Protein AF-A0A8S3J2Q5-F1 (afdb_monomer_lite)

InterPro domains:
  IPR048664 SWI/SNF Subunit INI1, DNA binding domain [PF21459] (1-61)
  IPR048664 SWI/SNF Subunit INI1, DNA binding domain [cd21086] (1-65)

Sequence (157 aa):
VGNYLRLFRGTLYKRYPSLWRRVITSEERKWLIERGCSESSLPTNLTLLRANEVDEILLGNEEKYRALTMNADPPTTRSDKTKRSTLLTTFSTDSHHLETVPAATPVNRNRPSMKRKTFPLCFDYTDTSAAIENAEQVEELVPIRLDMEVDGQKLRD

Foldseek 3Di:
DCVVVVNPDCNVCLQFVVFDKDWDDPVVLVVVVVVPDDPVPDDPTDMDGDPVQVVCVVVVVNVVRGPPPPDDDDDPPPDDDDDDDDDDDDDDDDDPPDDPDPDPDPDDPPDDPDDDPDDDPPPPVDDVVVVVVVVPDDDDDDDDWDFDADPNDTDTD

Radius of gyration: 31.57 Å; chains: 1; bounding box: 52×44×88 Å

pLDDT: mean 76.45, std 20.84, range [34.12, 97.06]

Structure (mmCIF, N/CA/C/O backbone):
data_AF-A0A8S3J2Q5-F1
#
_entry.id   AF-A0A8S3J2Q5-F1
#
loop_
_atom_site.group_PDB
_atom_site.id
_atom_site.type_symbol
_atom_site.label_atom_id
_atom_site.label_alt_id
_atom_site.label_comp_id
_atom_site.label_asym_id
_atom_site.label_entity_id
_atom_site.label_seq_id
_atom_site.pdbx_PDB_ins_code
_atom_site.Cartn_x
_atom_site.Cartn_y
_atom_site.Cartn_z
_atom_site.occupancy
_atom_site.B_iso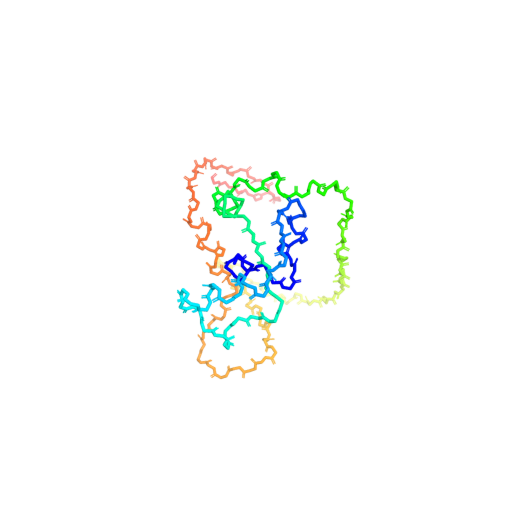_or_equiv
_atom_site.auth_seq_id
_atom_site.auth_comp_id
_atom_site.auth_asym_id
_atom_site.auth_atom_id
_atom_site.pdbx_PDB_model_num
ATOM 1 N N . VAL A 1 1 ? 9.078 0.139 -11.337 1.00 91.19 1 VAL A N 1
ATOM 2 C CA . VAL A 1 1 ? 7.677 0.162 -10.842 1.00 91.19 1 VAL A CA 1
ATOM 3 C C . VAL A 1 1 ? 7.317 -1.073 -10.022 1.00 91.19 1 VAL A C 1
ATOM 5 O O . VAL A 1 1 ? 7.122 -0.924 -8.829 1.00 91.19 1 VAL A O 1
ATOM 8 N N . GLY A 1 2 ? 7.298 -2.291 -10.585 1.00 92.81 2 GLY A N 1
ATOM 9 C CA . GLY A 1 2 ? 6.905 -3.495 -9.822 1.00 92.81 2 GLY A CA 1
ATOM 10 C C . GLY A 1 2 ? 7.702 -3.713 -8.527 1.00 92.81 2 GLY A C 1
ATOM 11 O O . GLY A 1 2 ? 7.109 -3.880 -7.470 1.00 92.81 2 GLY A O 1
ATOM 12 N N . ASN A 1 3 ? 9.036 -3.605 -8.591 1.00 91.62 3 ASN A N 1
ATOM 13 C CA . ASN A 1 3 ? 9.901 -3.682 -7.404 1.00 91.62 3 ASN A CA 1
ATOM 14 C C . ASN A 1 3 ? 9.588 -2.583 -6.368 1.00 91.62 3 ASN A C 1
ATOM 16 O O . ASN A 1 3 ? 9.479 -2.866 -5.183 1.00 91.62 3 ASN A O 1
ATOM 20 N N . TYR A 1 4 ? 9.385 -1.345 -6.831 1.00 94.25 4 TYR A N 1
ATOM 21 C CA . TYR A 1 4 ? 9.073 -0.193 -5.977 1.00 94.25 4 TYR A CA 1
ATOM 22 C C . TYR A 1 4 ? 7.771 -0.403 -5.189 1.00 94.25 4 TYR A C 1
ATOM 24 O O . TYR A 1 4 ? 7.739 -0.211 -3.981 1.00 94.25 4 TYR A O 1
ATOM 32 N N . LEU A 1 5 ? 6.729 -0.912 -5.853 1.00 93.31 5 LEU A N 1
ATOM 33 C CA . LEU A 1 5 ? 5.436 -1.229 -5.237 1.00 93.31 5 LEU A CA 1
ATOM 34 C C . LEU A 1 5 ? 5.414 -2.571 -4.484 1.00 93.31 5 LEU A C 1
ATOM 36 O O . LEU A 1 5 ? 4.360 -2.992 -4.016 1.00 93.31 5 LEU A O 1
ATOM 40 N N . ARG A 1 6 ? 6.547 -3.284 -4.401 1.00 94.81 6 ARG A N 1
ATOM 41 C CA . ARG A 1 6 ? 6.642 -4.655 -3.860 1.00 94.81 6 ARG A CA 1
ATOM 42 C C . ARG A 1 6 ? 5.700 -5.661 -4.550 1.00 94.81 6 ARG A C 1
ATOM 44 O O . ARG A 1 6 ? 5.295 -6.663 -3.965 1.00 94.81 6 ARG A O 1
ATOM 51 N N . LEU A 1 7 ? 5.378 -5.423 -5.823 1.00 92.69 7 LEU A N 1
ATOM 52 C CA . LEU A 1 7 ? 4.552 -6.288 -6.668 1.00 92.69 7 LEU A CA 1
ATOM 53 C C . LEU A 1 7 ? 5.449 -7.117 -7.592 1.00 92.69 7 LEU A C 1
ATOM 55 O O . LEU A 1 7 ? 5.783 -6.725 -8.714 1.00 92.69 7 LEU A O 1
ATOM 59 N N . PHE A 1 8 ? 5.848 -8.287 -7.103 1.00 92.69 8 PHE A N 1
ATOM 60 C CA . PHE A 1 8 ? 6.809 -9.166 -7.772 1.00 92.69 8 PHE A CA 1
ATOM 61 C C . PHE A 1 8 ? 6.156 -10.153 -8.739 1.00 92.69 8 PHE A C 1
ATOM 63 O O . PHE A 1 8 ? 4.956 -10.410 -8.671 1.00 92.69 8 PHE A O 1
ATOM 70 N N . ARG A 1 9 ? 6.970 -10.752 -9.620 1.00 90.50 9 ARG A N 1
ATOM 71 C CA . ARG A 1 9 ? 6.589 -11.908 -10.459 1.00 90.50 9 ARG A CA 1
ATOM 72 C C . ARG A 1 9 ? 5.299 -11.701 -11.270 1.00 90.50 9 ARG A C 1
ATOM 74 O O . ARG A 1 9 ? 4.453 -12.580 -11.342 1.00 90.50 9 ARG A O 1
ATOM 81 N N . GLY A 1 10 ? 5.126 -10.513 -11.848 1.00 88.81 10 GLY A N 1
ATOM 82 C CA . GLY A 1 10 ? 3.946 -10.191 -12.660 1.00 88.81 10 GLY A CA 1
ATOM 83 C C . GLY A 1 10 ? 2.688 -9.828 -11.864 1.00 88.81 10 GLY A C 1
ATOM 84 O O . GLY A 1 10 ? 1.674 -9.500 -12.476 1.00 88.81 10 GLY A O 1
ATOM 85 N N . THR A 1 11 ? 2.747 -9.787 -10.525 1.00 93.81 11 THR A N 1
ATOM 86 C CA . THR A 1 11 ? 1.611 -9.364 -9.679 1.00 93.81 11 THR A CA 1
ATOM 87 C C . THR A 1 11 ? 1.138 -7.952 -10.028 1.00 93.81 11 THR A C 1
ATOM 89 O O . THR A 1 11 ? -0.057 -7.686 -9.975 1.00 93.81 11 THR A O 1
ATOM 92 N N . LEU A 1 12 ? 2.048 -7.073 -10.469 1.00 94.00 12 LEU A N 1
ATOM 93 C CA . LEU A 1 12 ? 1.709 -5.738 -10.974 1.00 94.00 12 LEU A CA 1
ATOM 94 C C . LEU A 1 12 ? 0.666 -5.809 -12.098 1.00 94.00 12 LEU A C 1
ATOM 96 O O . LEU A 1 12 ? -0.349 -5.129 -12.051 1.00 94.00 12 LEU A O 1
ATOM 100 N N . TYR A 1 13 ? 0.888 -6.680 -13.077 1.00 93.12 13 TYR A N 1
ATOM 101 C CA . TYR A 1 13 ? 0.026 -6.816 -14.248 1.00 93.12 13 TYR A CA 1
ATOM 102 C C . TYR A 1 13 ? -1.259 -7.596 -13.963 1.00 93.12 13 TYR A C 1
ATOM 104 O O . TYR A 1 13 ? -2.251 -7.404 -14.658 1.00 93.12 13 TYR A O 1
ATOM 112 N N . LYS A 1 14 ? -1.252 -8.466 -12.944 1.00 92.75 14 LYS A N 1
ATOM 113 C CA . LYS A 1 14 ? -2.459 -9.149 -12.460 1.00 92.75 14 LYS A CA 1
ATOM 114 C C . LYS A 1 14 ? -3.365 -8.195 -11.679 1.00 92.75 14 LYS A C 1
ATOM 116 O O . LYS A 1 14 ? -4.578 -8.245 -11.837 1.00 92.75 14 LYS A O 1
ATOM 121 N N . ARG A 1 15 ? -2.775 -7.341 -10.837 1.00 92.62 15 ARG A N 1
ATOM 122 C CA . ARG A 1 15 ? -3.498 -6.340 -10.040 1.00 92.62 15 ARG A CA 1
ATOM 123 C C . ARG A 1 15 ? -4.034 -5.207 -10.914 1.00 92.62 15 ARG A C 1
ATOM 125 O O . ARG A 1 15 ? -5.140 -4.745 -10.661 1.00 92.62 15 ARG A O 1
ATOM 132 N N . TYR A 1 16 ? -3.281 -4.806 -11.939 1.00 94.62 16 TYR A N 1
ATOM 133 C CA . TYR A 1 16 ? -3.667 -3.744 -12.867 1.00 94.62 16 TYR A CA 1
ATOM 134 C C . TYR A 1 16 ? -3.688 -4.254 -14.319 1.00 94.62 16 TYR A C 1
ATOM 136 O O . TYR A 1 16 ? -2.746 -4.008 -15.080 1.00 94.62 16 TYR A O 1
ATOM 144 N N . PRO A 1 17 ? -4.724 -5.013 -14.722 1.00 92.88 17 PRO A N 1
ATOM 145 C CA . PRO A 1 17 ? -4.804 -5.572 -16.070 1.00 92.88 17 PRO A CA 1
ATOM 146 C C . PRO A 1 17 ? -5.014 -4.503 -17.145 1.00 92.88 17 PRO A C 1
ATOM 148 O O . PRO A 1 17 ? -4.525 -4.679 -18.259 1.00 92.88 17 PRO A O 1
ATOM 151 N N . SER A 1 18 ? -5.672 -3.390 -16.806 1.00 93.38 18 SER A N 1
ATOM 152 C CA . SER A 1 18 ? -5.925 -2.267 -17.721 1.00 93.38 18 SER A CA 1
ATOM 153 C C . SER A 1 18 ? -4.724 -1.326 -17.876 1.00 93.38 18 SER A C 1
ATOM 155 O O . SER A 1 18 ? -4.810 -0.337 -18.599 1.00 93.38 18 SER A O 1
ATOM 157 N N . LEU A 1 19 ? -3.609 -1.605 -17.193 1.00 94.62 19 LEU A N 1
ATOM 158 C CA . LEU A 1 19 ? -2.403 -0.786 -17.250 1.00 94.62 19 LEU A CA 1
ATOM 159 C C . LEU A 1 19 ? -1.707 -0.946 -18.602 1.00 94.62 19 LEU A C 1
ATOM 161 O O . LEU A 1 19 ? -1.408 -2.071 -19.028 1.00 94.62 19 LEU A O 1
ATOM 165 N N . TRP A 1 20 ? -1.399 0.169 -19.264 1.00 95.06 20 TRP A N 1
ATOM 166 C CA . TRP A 1 20 ? -0.710 0.110 -20.540 1.00 95.06 20 TRP A CA 1
ATOM 167 C C . TRP A 1 20 ? 0.720 -0.380 -20.348 1.00 95.06 20 TRP A C 1
ATOM 169 O O . TRP A 1 20 ? 1.462 0.064 -19.467 1.00 95.06 20 TRP A O 1
ATOM 179 N N . ARG A 1 21 ? 1.131 -1.298 -21.222 1.00 94.62 21 ARG A N 1
ATOM 180 C CA . ARG A 1 21 ? 2.487 -1.829 -21.228 1.00 94.62 21 ARG A CA 1
ATOM 181 C C . ARG A 1 21 ? 2.930 -2.204 -22.631 1.00 94.62 21 ARG A C 1
ATOM 183 O O . ARG A 1 21 ? 2.136 -2.723 -23.414 1.00 94.62 21 ARG A O 1
ATOM 190 N N . ARG A 1 22 ? 4.213 -2.007 -22.926 1.00 95.25 22 ARG A N 1
ATOM 191 C CA . ARG A 1 22 ? 4.832 -2.448 -24.183 1.00 95.25 22 ARG A CA 1
ATOM 192 C C . ARG A 1 22 ? 6.261 -2.914 -23.942 1.00 95.25 22 ARG A C 1
ATOM 194 O O . ARG A 1 22 ? 6.980 -2.312 -23.151 1.00 95.25 22 ARG A O 1
ATOM 201 N N . VAL A 1 23 ? 6.684 -3.969 -24.632 1.00 93.25 23 VAL A N 1
ATOM 202 C CA . VAL A 1 23 ? 8.092 -4.391 -24.634 1.00 93.25 23 VAL A CA 1
ATOM 203 C C . VAL A 1 23 ? 8.932 -3.347 -25.375 1.00 93.25 23 VAL A C 1
ATOM 205 O O . VAL A 1 23 ? 8.526 -2.840 -26.423 1.00 93.25 23 VAL A O 1
ATOM 208 N N . ILE A 1 24 ? 10.085 -2.999 -24.811 1.00 93.56 24 ILE A N 1
ATOM 209 C CA . ILE A 1 24 ? 10.989 -2.019 -25.413 1.00 93.56 24 ILE A CA 1
ATOM 210 C C . ILE A 1 24 ? 11.597 -2.543 -26.723 1.00 93.56 24 ILE A C 1
ATOM 212 O O . ILE A 1 24 ? 11.896 -3.733 -26.841 1.00 93.56 24 ILE A O 1
ATOM 216 N N . THR A 1 25 ? 11.816 -1.659 -27.694 1.00 92.69 25 THR A N 1
ATOM 217 C CA . THR A 1 25 ? 12.565 -1.992 -28.916 1.00 92.69 25 THR A CA 1
ATOM 218 C C . THR A 1 25 ? 14.081 -1.973 -28.680 1.00 92.69 25 THR A C 1
ATOM 220 O O . THR A 1 25 ? 14.574 -1.472 -27.666 1.00 92.69 25 THR A O 1
ATOM 223 N N . SER A 1 26 ? 14.853 -2.529 -29.616 1.00 89.69 26 SER A N 1
ATOM 224 C CA . SER A 1 26 ? 16.322 -2.508 -29.562 1.00 89.69 26 SER A CA 1
ATOM 225 C C . SER A 1 26 ? 16.899 -1.091 -29.654 1.00 89.69 26 SER A C 1
ATOM 227 O O . SER A 1 26 ? 17.890 -0.799 -28.990 1.00 89.69 26 SER A O 1
ATOM 229 N N . GLU A 1 27 ? 16.276 -0.200 -30.426 1.00 91.12 27 GLU A N 1
ATOM 230 C CA . GLU A 1 27 ? 16.691 1.203 -30.554 1.00 91.12 27 GLU A CA 1
ATOM 231 C C . GLU A 1 27 ? 16.450 1.983 -29.258 1.00 91.12 27 GLU A C 1
ATOM 233 O O . GLU A 1 27 ? 17.362 2.618 -28.731 1.00 91.12 27 GLU A O 1
ATOM 238 N N . GLU A 1 28 ? 15.257 1.852 -28.675 1.00 91.25 28 GLU A N 1
ATOM 239 C CA . GLU A 1 28 ? 14.918 2.472 -27.388 1.00 91.25 28 GLU A CA 1
ATOM 240 C C . GLU A 1 28 ? 15.803 1.947 -26.246 1.00 91.25 28 GLU A C 1
ATOM 242 O O . GLU A 1 28 ? 16.130 2.678 -25.308 1.00 91.25 28 GLU A O 1
ATOM 247 N N . ARG A 1 29 ? 16.239 0.682 -26.327 1.00 89.81 29 ARG A N 1
ATOM 248 C CA . ARG A 1 29 ? 17.220 0.126 -25.389 1.00 89.81 29 ARG A CA 1
ATOM 249 C C . ARG A 1 29 ? 18.571 0.833 -25.498 1.00 89.81 29 ARG A C 1
ATOM 251 O O . ARG A 1 29 ? 19.154 1.132 -24.460 1.00 89.81 29 ARG A O 1
ATOM 258 N N . LYS A 1 30 ? 19.059 1.121 -26.710 1.00 90.19 30 LYS A N 1
ATOM 259 C CA . LYS A 1 30 ? 20.311 1.880 -26.902 1.00 90.19 30 LYS A CA 1
ATOM 260 C C . LYS A 1 30 ? 20.199 3.285 -26.312 1.00 90.19 30 LYS A C 1
ATOM 262 O O . LYS A 1 30 ? 21.084 3.699 -25.573 1.00 90.19 30 LYS A O 1
ATOM 267 N N . TRP A 1 31 ? 19.063 3.949 -26.523 1.00 91.56 31 TRP A N 1
ATOM 268 C CA . TRP A 1 31 ? 18.781 5.265 -25.939 1.00 91.56 31 TRP A CA 1
ATOM 269 C C . TRP A 1 31 ? 18.839 5.277 -24.404 1.00 91.56 31 TRP A C 1
ATOM 271 O O . TRP A 1 31 ? 19.317 6.241 -23.809 1.00 91.56 31 TRP A O 1
ATOM 281 N N . LEU A 1 32 ? 18.368 4.219 -23.734 1.00 89.00 32 LEU A N 1
ATOM 282 C CA . LEU A 1 32 ? 18.489 4.094 -22.274 1.00 89.00 32 LEU A CA 1
ATOM 283 C C . LEU A 1 32 ? 19.944 3.966 -21.823 1.00 89.00 32 LEU A C 1
ATOM 285 O O . LEU A 1 32 ? 20.320 4.559 -20.811 1.00 89.00 32 LEU A O 1
ATOM 289 N N . ILE A 1 33 ? 20.746 3.201 -22.566 1.00 89.06 33 ILE A N 1
ATOM 290 C CA . ILE A 1 33 ? 22.164 3.001 -22.258 1.00 89.06 33 ILE A CA 1
ATOM 291 C C . ILE A 1 33 ? 22.927 4.320 -22.404 1.00 89.06 33 ILE A C 1
ATOM 293 O O . ILE A 1 33 ? 23.651 4.713 -21.493 1.00 89.06 33 ILE A O 1
ATOM 297 N N . GLU A 1 34 ? 22.685 5.058 -23.490 1.00 90.56 34 GLU A N 1
ATOM 298 C CA . GLU A 1 34 ? 23.272 6.386 -23.726 1.00 90.56 34 GLU A CA 1
ATOM 299 C C . GLU A 1 34 ? 22.909 7.399 -22.631 1.00 90.56 34 GLU A C 1
ATOM 301 O O . GLU A 1 34 ? 23.730 8.231 -22.252 1.00 90.56 34 GLU A O 1
ATOM 306 N N . ARG A 1 35 ? 21.701 7.302 -22.064 1.00 86.50 35 ARG A N 1
ATOM 307 C CA . ARG A 1 35 ? 21.252 8.137 -20.935 1.00 86.50 35 ARG A CA 1
ATOM 308 C C . ARG A 1 35 ? 21.804 7.699 -19.572 1.00 86.50 35 ARG A C 1
ATOM 310 O O . ARG A 1 35 ? 21.412 8.269 -18.556 1.00 86.50 35 ARG A O 1
ATOM 317 N N . GLY A 1 36 ? 22.706 6.717 -19.537 1.00 85.06 36 GLY A N 1
ATOM 318 C CA . GLY A 1 36 ? 23.444 6.319 -18.337 1.00 85.06 36 GLY A CA 1
ATOM 319 C C . GLY A 1 36 ? 22.932 5.057 -17.642 1.00 85.06 36 GLY A C 1
ATOM 320 O O . GLY A 1 36 ? 23.378 4.758 -16.535 1.00 85.06 36 GLY A O 1
ATOM 321 N N . CYS A 1 37 ? 22.018 4.290 -18.250 1.00 82.12 37 CYS A N 1
ATOM 322 C CA . CYS A 1 37 ? 21.698 2.952 -17.743 1.00 82.12 37 CYS A CA 1
ATOM 323 C C . CYS A 1 37 ? 22.802 1.959 -18.133 1.00 82.12 37 CYS A C 1
ATOM 325 O O . CYS A 1 37 ? 23.138 1.821 -19.304 1.00 82.12 37 CYS A O 1
ATOM 327 N N . SER A 1 38 ? 23.349 1.215 -17.171 1.00 82.69 38 SER A N 1
ATOM 328 C CA . SER A 1 38 ? 24.335 0.179 -17.485 1.00 82.69 38 SER A CA 1
ATOM 329 C C . SER A 1 38 ? 23.686 -0.994 -18.224 1.00 82.69 38 SER A C 1
ATOM 331 O O . SER A 1 38 ? 22.646 -1.515 -17.816 1.00 82.69 38 SER A O 1
ATOM 333 N N . GLU A 1 39 ? 24.328 -1.442 -19.305 1.00 76.94 39 GLU A N 1
ATOM 334 C CA . GLU A 1 39 ? 23.848 -2.553 -20.135 1.00 76.94 39 GLU A CA 1
ATOM 335 C C . GLU A 1 39 ? 23.659 -3.844 -19.321 1.00 76.94 39 GLU A C 1
ATOM 337 O O . GLU A 1 39 ? 22.666 -4.547 -19.491 1.00 76.94 39 GLU A O 1
ATOM 342 N N . SER A 1 40 ? 24.550 -4.097 -18.357 1.00 79.31 40 SER A N 1
ATOM 343 C CA . SER A 1 40 ? 24.497 -5.255 -17.456 1.00 79.31 40 SER A CA 1
ATOM 344 C C . SER A 1 40 ? 23.362 -5.215 -16.426 1.00 79.31 40 SER A C 1
ATOM 346 O O . SER A 1 40 ? 23.021 -6.250 -15.857 1.00 79.31 40 SER A O 1
ATOM 348 N N . SER A 1 41 ? 22.770 -4.044 -16.173 1.00 80.00 41 SER A N 1
ATOM 349 C CA . SER A 1 41 ? 21.662 -3.873 -15.223 1.00 80.00 41 SER A CA 1
ATOM 350 C C . SER A 1 41 ? 20.292 -4.042 -15.886 1.00 80.00 41 SER A C 1
ATOM 352 O O . SER A 1 41 ? 19.290 -4.309 -15.218 1.00 80.00 41 SER A O 1
ATOM 354 N N . LEU A 1 42 ? 20.223 -3.912 -17.216 1.00 82.81 42 LEU A N 1
ATOM 355 C CA . LEU A 1 42 ? 18.960 -3.986 -17.936 1.00 82.81 42 LEU A CA 1
ATOM 356 C C . LEU A 1 42 ? 18.565 -5.444 -18.212 1.00 82.81 42 LEU A C 1
ATOM 358 O O . LEU A 1 42 ? 19.286 -6.164 -18.903 1.00 82.81 42 LEU A O 1
ATOM 362 N N . PRO A 1 43 ? 17.380 -5.892 -17.763 1.00 84.62 43 PRO A N 1
ATOM 363 C CA . PRO A 1 43 ? 16.904 -7.231 -18.073 1.00 84.62 43 PRO A CA 1
ATOM 364 C C . PRO A 1 43 ? 16.675 -7.419 -19.580 1.00 84.62 43 PRO A C 1
ATOM 366 O O . PRO A 1 43 ? 16.353 -6.479 -20.321 1.00 84.62 43 PRO A O 1
ATOM 369 N N . THR A 1 44 ? 16.788 -8.672 -20.033 1.00 83.62 44 THR A N 1
ATOM 370 C CA . THR A 1 44 ? 16.567 -9.066 -21.434 1.00 83.62 44 THR A CA 1
ATOM 371 C C . THR A 1 44 ? 15.181 -8.646 -21.917 1.00 83.62 44 THR A C 1
ATOM 373 O O . THR A 1 44 ? 15.050 -8.051 -22.980 1.00 83.62 44 THR A O 1
ATOM 376 N N . ASN A 1 45 ? 14.155 -8.848 -21.087 1.00 84.81 45 ASN A N 1
ATOM 377 C CA . ASN A 1 45 ? 12.784 -8.437 -21.373 1.00 84.81 45 ASN A CA 1
ATOM 378 C C . ASN A 1 45 ? 12.419 -7.229 -20.511 1.00 84.81 45 ASN A C 1
ATOM 380 O O . ASN A 1 45 ? 12.009 -7.374 -19.359 1.00 84.81 45 ASN A O 1
ATOM 384 N N . LEU A 1 46 ? 12.584 -6.032 -21.073 1.00 89.88 46 LEU A N 1
ATOM 385 C CA . LEU A 1 46 ? 12.208 -4.784 -20.420 1.00 89.88 46 LEU A CA 1
ATOM 386 C C . LEU A 1 46 ? 10.862 -4.301 -20.968 1.00 89.88 46 LEU A C 1
ATOM 388 O O . LEU A 1 46 ? 10.628 -4.294 -22.176 1.00 89.88 46 LEU A O 1
ATOM 392 N N . THR A 1 47 ? 9.973 -3.908 -20.061 1.00 93.25 47 THR A N 1
ATOM 393 C CA . THR A 1 47 ? 8.630 -3.425 -20.389 1.00 93.25 47 THR A CA 1
ATOM 394 C C . THR A 1 47 ? 8.493 -1.973 -19.956 1.00 93.25 47 THR A C 1
ATOM 396 O O . THR A 1 47 ? 8.791 -1.636 -18.810 1.00 93.25 47 THR A O 1
ATOM 399 N N . LEU A 1 48 ? 8.027 -1.131 -20.872 1.00 93.81 48 LEU A N 1
ATOM 400 C CA . LEU A 1 48 ? 7.694 0.264 -20.636 1.00 93.81 48 LEU A CA 1
ATOM 401 C C . LEU A 1 48 ? 6.259 0.387 -20.128 1.00 93.81 48 LEU A C 1
ATOM 403 O O . LEU A 1 48 ? 5.370 -0.354 -20.550 1.00 93.81 48 LEU A O 1
ATOM 407 N N . LEU A 1 49 ? 6.059 1.353 -19.240 1.00 95.88 49 LEU A N 1
ATOM 408 C CA . LEU A 1 49 ? 4.774 1.780 -18.696 1.00 95.88 49 LEU A CA 1
ATOM 409 C C . LEU A 1 49 ? 4.637 3.281 -18.957 1.00 95.88 49 LEU A C 1
ATOM 411 O O . LEU A 1 49 ? 5.652 3.975 -19.052 1.00 95.88 49 LEU A O 1
ATOM 415 N N . ARG A 1 50 ? 3.411 3.795 -19.070 1.00 95.75 50 ARG A N 1
ATOM 416 C CA . ARG A 1 50 ? 3.213 5.246 -19.190 1.00 95.75 50 ARG A CA 1
ATOM 417 C C . ARG A 1 50 ? 3.464 5.902 -17.838 1.00 95.75 50 ARG A C 1
ATOM 419 O O . ARG A 1 50 ? 2.929 5.437 -16.837 1.00 95.75 50 ARG A O 1
ATOM 426 N N . ALA A 1 51 ? 4.237 6.986 -17.825 1.00 96.19 51 ALA A N 1
ATOM 427 C CA . ALA A 1 51 ? 4.555 7.717 -16.598 1.00 96.19 51 ALA A CA 1
ATOM 428 C C . ALA A 1 51 ? 3.280 8.178 -15.872 1.00 96.19 51 ALA A C 1
ATOM 430 O O . ALA A 1 51 ? 3.080 7.808 -14.723 1.00 96.19 51 ALA A O 1
ATOM 431 N N . ASN A 1 52 ? 2.358 8.828 -16.590 1.00 96.19 52 ASN A N 1
ATOM 432 C CA . ASN A 1 52 ? 1.110 9.340 -16.016 1.00 96.19 52 ASN A CA 1
ATOM 433 C C . ASN A 1 52 ? 0.272 8.251 -15.322 1.00 96.19 52 ASN A C 1
ATOM 435 O O . ASN A 1 52 ? -0.289 8.493 -14.260 1.00 96.19 52 ASN A O 1
ATOM 439 N N . GLU A 1 53 ? 0.194 7.046 -15.900 1.00 94.94 53 GLU A N 1
ATOM 440 C CA . GLU A 1 53 ? -0.568 5.939 -15.301 1.00 94.94 53 GLU A CA 1
ATOM 441 C C . GLU A 1 53 ? 0.103 5.428 -14.017 1.00 94.94 53 GLU A C 1
ATOM 443 O O . GLU A 1 53 ? -0.571 5.053 -13.062 1.00 94.94 53 GLU A O 1
ATOM 448 N N . VAL A 1 54 ? 1.439 5.427 -13.977 1.00 95.56 54 VAL A N 1
ATOM 449 C CA . VAL A 1 54 ? 2.203 5.053 -12.781 1.00 95.56 54 VAL A CA 1
ATOM 450 C C . VAL A 1 54 ? 2.039 6.104 -11.688 1.00 95.56 54 VAL A C 1
ATOM 452 O O . VAL A 1 54 ? 1.807 5.730 -10.542 1.00 95.56 54 VAL A O 1
ATOM 455 N N . ASP A 1 55 ? 2.113 7.388 -12.029 1.00 96.25 55 ASP A N 1
ATOM 456 C CA . ASP A 1 55 ? 1.978 8.482 -11.064 1.00 96.25 55 ASP A CA 1
ATOM 457 C C . ASP A 1 55 ? 0.602 8.466 -10.392 1.00 96.25 55 ASP A C 1
ATOM 459 O O . ASP A 1 55 ? 0.501 8.584 -9.174 1.00 96.25 55 ASP A O 1
ATOM 463 N N . GLU A 1 56 ? -0.464 8.214 -11.152 1.00 94.94 56 GLU A N 1
ATOM 464 C CA . GLU A 1 56 ? -1.807 8.060 -10.590 1.00 94.94 56 GLU A CA 1
ATOM 465 C C . GLU A 1 56 ? -1.923 6.868 -9.630 1.00 94.94 56 GLU A C 1
ATOM 467 O O . GLU A 1 56 ? -2.600 6.980 -8.608 1.00 94.94 56 GLU A O 1
ATOM 472 N N . ILE A 1 57 ? -1.239 5.750 -9.909 1.00 94.06 57 ILE A N 1
ATOM 473 C CA . ILE A 1 57 ? -1.172 4.611 -8.979 1.00 94.06 57 ILE A CA 1
ATOM 474 C C . ILE A 1 57 ? -0.440 5.010 -7.693 1.00 94.06 57 ILE A C 1
ATOM 476 O O . ILE A 1 57 ? -0.888 4.666 -6.601 1.00 94.06 57 ILE A O 1
ATOM 480 N N . LEU A 1 58 ? 0.664 5.754 -7.798 1.00 93.06 58 LEU A N 1
ATOM 481 C CA . LEU A 1 58 ? 1.426 6.222 -6.635 1.00 93.06 58 LEU A CA 1
ATOM 482 C C . LEU A 1 58 ? 0.639 7.214 -5.772 1.00 93.06 58 LEU A C 1
ATOM 484 O O . LEU A 1 58 ? 0.785 7.207 -4.553 1.00 93.06 58 LEU A O 1
ATOM 488 N N . LEU A 1 59 ? -0.215 8.024 -6.397 1.00 94.31 59 LEU A N 1
ATOM 489 C CA . LEU A 1 59 ? -1.118 8.963 -5.729 1.00 94.31 59 LEU A CA 1
ATOM 490 C C . LEU A 1 59 ? -2.390 8.297 -5.170 1.00 94.31 59 LEU A C 1
ATOM 492 O O . LEU A 1 59 ? -3.216 8.976 -4.568 1.00 94.31 59 LEU A O 1
ATOM 496 N N . GLY A 1 60 ? -2.564 6.984 -5.361 1.00 91.88 60 GLY A N 1
ATOM 497 C CA . GLY A 1 60 ? -3.706 6.222 -4.848 1.00 91.88 60 GLY A CA 1
ATOM 498 C C . GLY A 1 60 ? -4.953 6.232 -5.739 1.00 91.88 60 GLY A C 1
ATOM 499 O O . GLY A 1 60 ? -5.942 5.591 -5.395 1.00 91.88 60 GLY A O 1
ATOM 500 N N . ASN A 1 61 ? -4.917 6.873 -6.910 1.00 91.50 61 ASN A N 1
ATOM 501 C CA . ASN A 1 61 ? -6.037 6.921 -7.856 1.00 91.50 61 ASN A CA 1
ATOM 502 C C . ASN A 1 61 ? -6.029 5.714 -8.818 1.00 91.50 61 ASN A C 1
ATOM 504 O O . ASN A 1 61 ? -6.104 5.844 -10.043 1.00 91.50 61 ASN A O 1
ATOM 508 N N . GLU A 1 62 ? -5.868 4.514 -8.255 1.00 90.56 62 GLU A N 1
ATOM 509 C CA . GLU A 1 62 ? -5.570 3.287 -9.002 1.00 90.56 62 GLU A CA 1
ATOM 510 C C . GLU A 1 62 ? -6.805 2.495 -9.466 1.00 90.56 62 GLU A C 1
ATOM 512 O O . GLU A 1 62 ? -6.668 1.498 -10.182 1.00 90.56 62 GLU A O 1
ATOM 517 N N . GLU A 1 63 ? -8.010 2.914 -9.069 1.00 89.50 63 GLU A N 1
ATOM 518 C CA . GLU A 1 63 ? -9.255 2.155 -9.259 1.00 89.50 63 GLU A CA 1
ATOM 519 C C . GLU A 1 63 ? -9.541 1.825 -10.723 1.00 89.50 63 GLU A C 1
ATOM 521 O O . GLU A 1 63 ? -9.866 0.686 -11.044 1.00 89.50 63 GLU A O 1
ATOM 526 N N . LYS A 1 64 ? -9.331 2.781 -11.633 1.00 90.38 64 LYS A N 1
ATOM 527 C CA . LYS A 1 64 ? -9.556 2.589 -13.075 1.00 90.38 64 LYS A CA 1
ATOM 528 C C . LYS A 1 64 ? -8.599 1.587 -13.732 1.00 90.38 64 LYS A C 1
ATOM 530 O O . LYS A 1 64 ? -8.883 1.086 -14.820 1.00 90.38 64 LYS A O 1
ATOM 535 N N . TYR A 1 65 ? -7.462 1.303 -13.096 1.00 91.00 65 TYR A N 1
ATOM 536 C CA . TYR A 1 65 ? -6.478 0.341 -13.594 1.00 91.00 65 TYR A CA 1
ATOM 537 C C . TYR A 1 65 ? -6.671 -1.051 -13.009 1.00 91.00 65 TYR A C 1
ATOM 539 O O . TYR A 1 65 ? -6.263 -2.037 -13.630 1.00 91.00 65 TYR A O 1
ATOM 547 N N . ARG A 1 66 ? -7.285 -1.140 -11.824 1.00 89.56 66 ARG A N 1
ATOM 548 C CA . ARG A 1 66 ? -7.738 -2.407 -11.259 1.00 89.56 66 ARG A CA 1
ATOM 549 C C . ARG A 1 66 ? -8.903 -2.919 -12.097 1.00 89.56 66 ARG A C 1
ATOM 551 O O . ARG A 1 66 ? -9.851 -2.194 -12.376 1.00 89.56 66 ARG A O 1
ATOM 558 N N . ALA A 1 67 ? -8.861 -4.191 -12.484 1.00 65.56 67 ALA A N 1
ATOM 559 C CA . ALA A 1 67 ? -10.109 -4.830 -12.866 1.00 65.56 67 ALA A CA 1
ATOM 560 C C . ALA A 1 67 ? -10.992 -4.864 -11.621 1.00 65.56 67 ALA A C 1
ATOM 562 O O . ALA A 1 67 ? -10.531 -5.277 -10.554 1.00 65.56 67 ALA A O 1
ATOM 563 N N . LEU A 1 68 ? -12.255 -4.471 -11.779 1.00 54.78 68 LEU A N 1
ATOM 564 C CA . LEU A 1 68 ? -13.320 -4.936 -10.908 1.00 54.78 68 LEU A CA 1
ATOM 565 C C . LEU A 1 68 ? -13.282 -6.462 -10.976 1.00 54.78 68 LEU A C 1
ATOM 567 O O . LEU A 1 68 ? -13.822 -7.080 -11.892 1.00 54.78 68 LEU A O 1
ATOM 571 N N . THR A 1 69 ? -12.583 -7.086 -10.036 1.00 50.28 69 TH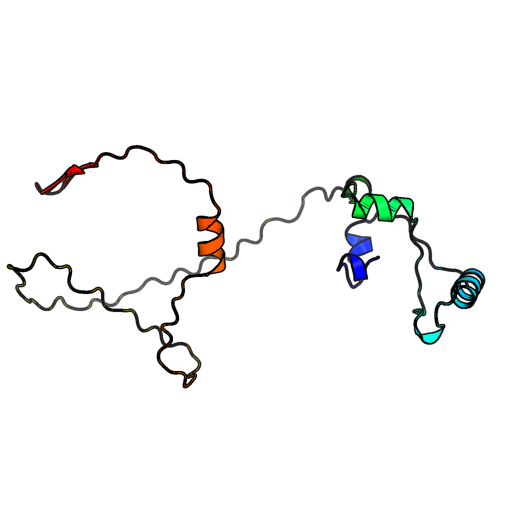R A N 1
ATOM 572 C CA . THR A 1 69 ? -12.847 -8.471 -9.695 1.00 50.28 69 THR A CA 1
ATOM 573 C C . THR A 1 69 ? -14.294 -8.481 -9.226 1.00 50.28 69 THR A C 1
ATOM 575 O O . THR A 1 69 ? -14.572 -8.118 -8.085 1.00 50.28 69 THR A O 1
ATOM 578 N N . MET A 1 70 ? -15.232 -8.821 -10.117 1.00 41.81 70 MET A N 1
ATOM 579 C CA . MET A 1 70 ? -16.518 -9.344 -9.678 1.00 41.81 70 MET A CA 1
ATOM 580 C C . MET A 1 70 ? -16.186 -10.447 -8.678 1.00 41.81 70 MET A C 1
ATOM 582 O O . MET A 1 70 ? -15.471 -11.395 -9.005 1.00 41.81 70 MET A O 1
ATOM 586 N N . ASN A 1 71 ? -16.611 -10.232 -7.437 1.00 48.56 71 ASN A N 1
ATOM 587 C CA . ASN A 1 71 ? -16.433 -11.151 -6.329 1.00 48.56 71 ASN A CA 1
ATOM 588 C C . ASN A 1 71 ? -16.878 -12.553 -6.750 1.00 48.56 71 ASN A C 1
ATOM 590 O O . ASN A 1 71 ? -18.063 -12.781 -6.973 1.00 48.56 71 ASN A O 1
ATOM 594 N N . ALA A 1 72 ? -15.936 -13.482 -6.833 1.00 40.34 72 ALA A N 1
ATOM 595 C CA . ALA A 1 72 ? -16.219 -14.906 -6.835 1.00 40.34 72 ALA A CA 1
ATOM 596 C C . ALA A 1 72 ? -14.957 -15.647 -6.398 1.00 40.34 72 ALA A C 1
ATOM 598 O O . ALA A 1 72 ? -14.259 -16.223 -7.217 1.00 40.34 72 ALA A O 1
ATOM 599 N N . ASP A 1 73 ? -14.673 -15.603 -5.099 1.00 34.12 73 ASP A N 1
ATOM 600 C CA . ASP A 1 73 ? -14.059 -16.736 -4.413 1.00 34.12 73 ASP A CA 1
ATOM 601 C C . ASP A 1 73 ? -14.653 -16.808 -2.994 1.00 34.12 73 ASP A C 1
ATOM 603 O O . ASP A 1 73 ? -14.650 -15.802 -2.275 1.00 34.12 73 ASP A O 1
ATOM 607 N N . PRO A 1 74 ? -15.237 -17.952 -2.589 1.00 42.94 74 PRO A N 1
ATOM 608 C CA . PRO A 1 74 ? -15.855 -18.104 -1.280 1.00 42.94 74 PRO A CA 1
ATOM 609 C C . PRO A 1 74 ? -14.792 -18.141 -0.168 1.00 42.94 74 PRO A C 1
ATOM 611 O O . PRO A 1 74 ? -13.684 -18.649 -0.375 1.00 42.94 74 PRO A O 1
ATOM 614 N N . PRO A 1 75 ? -15.116 -17.659 1.045 1.00 39.44 75 PRO A N 1
ATOM 615 C CA . PRO A 1 75 ? -14.221 -17.762 2.187 1.00 39.44 75 PRO A CA 1
ATOM 616 C C . PRO A 1 75 ? -13.982 -19.239 2.510 1.00 39.44 75 PRO A C 1
ATOM 618 O O . PRO A 1 75 ? -14.895 -19.975 2.882 1.00 39.44 75 PRO A O 1
ATOM 621 N N . THR A 1 76 ? -12.733 -19.687 2.379 1.00 3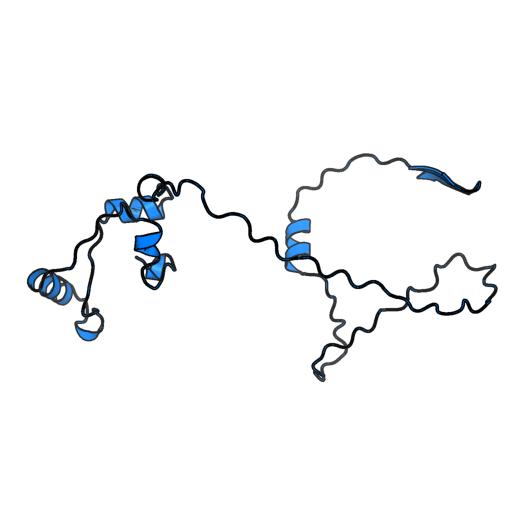8.72 76 THR A N 1
ATOM 622 C CA . THR A 1 76 ? -12.322 -20.997 2.888 1.00 38.72 76 THR A CA 1
ATOM 623 C C . THR A 1 76 ? -12.315 -20.924 4.412 1.00 38.72 76 THR A C 1
ATOM 625 O O . THR A 1 76 ? -11.358 -20.454 5.028 1.00 38.72 76 THR A O 1
ATOM 628 N N . THR A 1 77 ? -13.406 -21.379 5.021 1.00 40.69 77 THR A N 1
ATOM 629 C CA . THR A 1 77 ? -13.529 -21.614 6.459 1.00 40.69 77 THR A CA 1
ATOM 630 C C . THR A 1 77 ? -12.479 -22.641 6.877 1.00 40.69 77 THR A C 1
ATOM 632 O O . THR A 1 77 ? -12.586 -23.828 6.558 1.00 40.69 77 THR A O 1
ATOM 635 N N . ARG A 1 78 ? -11.432 -22.201 7.578 1.00 40.41 78 ARG A N 1
ATOM 636 C CA . ARG A 1 78 ? -10.533 -23.123 8.274 1.00 40.41 78 ARG A CA 1
ATOM 637 C C . ARG A 1 78 ? -11.262 -23.621 9.516 1.00 40.41 78 ARG A C 1
ATOM 639 O O . ARG A 1 78 ? -11.521 -22.861 10.436 1.00 40.41 78 ARG A O 1
ATOM 646 N N . SER A 1 79 ? -11.619 -24.897 9.466 1.00 36.19 79 SER A N 1
ATOM 647 C CA . SER A 1 79 ? -12.335 -25.661 10.482 1.00 36.19 79 SER A CA 1
ATOM 648 C C . SER A 1 79 ? -11.702 -25.557 11.871 1.00 36.19 79 SER A C 1
ATOM 650 O O . SER A 1 79 ? -10.528 -25.909 12.043 1.00 36.19 79 SER A O 1
ATOM 652 N N . ASP A 1 80 ? -12.522 -25.193 12.854 1.00 38.59 80 ASP A N 1
ATOM 653 C CA . ASP A 1 80 ? -12.278 -25.434 14.270 1.00 38.59 80 ASP A CA 1
ATOM 654 C C . ASP A 1 80 ? -11.995 -26.916 14.524 1.00 38.59 80 ASP A C 1
ATOM 656 O O . ASP A 1 80 ? -12.765 -27.800 14.140 1.00 38.59 80 ASP A O 1
ATOM 660 N N . LYS A 1 81 ? -10.891 -27.201 15.217 1.00 37.28 81 LYS A N 1
ATOM 661 C CA . LYS A 1 81 ? -10.695 -28.497 15.868 1.00 37.28 81 LYS A CA 1
ATOM 662 C C . LYS A 1 81 ? -11.034 -28.355 17.338 1.00 37.28 81 LYS A C 1
ATOM 664 O O . LYS A 1 81 ? -10.192 -28.017 18.164 1.00 37.28 81 LYS A O 1
ATOM 669 N N . THR A 1 82 ? -12.277 -28.691 17.649 1.00 43.84 82 THR A N 1
ATOM 670 C CA . THR A 1 82 ? -12.731 -29.035 18.989 1.00 43.84 82 THR A CA 1
ATOM 671 C C . THR A 1 82 ? -11.904 -30.212 19.517 1.00 43.84 82 THR A C 1
ATOM 673 O O . THR A 1 82 ? -11.889 -31.291 18.926 1.00 43.84 82 THR A O 1
ATOM 676 N N . LYS A 1 83 ? -11.241 -30.035 20.660 1.00 37.94 83 LYS A N 1
ATOM 677 C CA . LYS A 1 83 ? -10.843 -31.144 21.535 1.00 37.94 83 LYS A CA 1
ATOM 678 C C . LYS A 1 83 ? -11.402 -30.875 22.928 1.00 37.94 83 LYS A C 1
ATOM 680 O O . LYS A 1 83 ? -10.824 -30.117 23.696 1.00 37.94 83 LYS A O 1
ATOM 685 N N . ARG A 1 84 ? -12.532 -31.511 23.245 1.00 43.19 84 ARG A N 1
ATOM 686 C CA . ARG A 1 84 ? -12.899 -31.818 24.635 1.00 43.19 84 ARG A CA 1
ATOM 687 C C . ARG A 1 84 ? -12.183 -33.096 25.060 1.00 43.19 84 ARG A C 1
ATOM 689 O O . ARG A 1 84 ? -12.117 -34.029 24.266 1.00 43.19 84 ARG A O 1
ATOM 696 N N . SER A 1 85 ? -11.740 -33.129 26.315 1.00 36.44 85 SER A N 1
ATOM 697 C CA . SER A 1 85 ? -11.906 -34.232 27.285 1.00 36.44 85 SER A CA 1
ATOM 698 C C . SER A 1 85 ? -10.763 -34.164 28.308 1.00 36.44 85 SER A C 1
ATOM 700 O O . SER A 1 85 ? -9.609 -34.377 27.957 1.00 36.44 85 SER A O 1
ATOM 702 N N . THR A 1 86 ? -11.035 -33.615 29.493 1.00 43.03 86 THR A N 1
ATOM 703 C CA . THR A 1 86 ? -11.284 -34.343 30.760 1.00 43.03 86 THR A CA 1
ATOM 704 C C . THR A 1 86 ? -9.997 -34.708 31.490 1.00 43.03 86 THR A C 1
ATOM 706 O O . THR A 1 86 ? -9.339 -35.668 31.112 1.00 43.03 86 THR A O 1
ATOM 709 N N . LEU A 1 87 ? -9.719 -34.014 32.597 1.00 39.56 87 LEU A N 1
ATOM 710 C CA . LEU A 1 87 ? -9.137 -34.617 33.796 1.00 39.56 87 LEU A CA 1
ATOM 711 C C . LEU A 1 87 ? -9.773 -33.942 35.018 1.00 39.56 87 LEU A C 1
ATOM 713 O O . LEU A 1 87 ? -9.616 -32.745 35.241 1.00 39.56 87 LEU A O 1
ATOM 717 N N . LEU A 1 88 ? -10.545 -34.741 35.755 1.00 47.78 88 LEU A N 1
ATOM 718 C CA . LEU A 1 88 ? -10.970 -34.479 37.122 1.00 47.78 88 LEU A CA 1
ATOM 719 C C . LEU A 1 88 ? -9.712 -34.487 37.991 1.00 47.78 88 LEU A C 1
ATOM 721 O O . LEU A 1 88 ? -9.043 -35.518 38.075 1.00 47.78 88 LEU A O 1
ATOM 725 N N . THR A 1 89 ? -9.406 -33.372 38.645 1.00 43.09 89 THR A N 1
ATOM 726 C CA . THR A 1 89 ? -8.430 -33.358 39.734 1.00 43.09 89 THR A CA 1
ATOM 727 C C . THR A 1 89 ? -9.180 -33.016 41.005 1.00 43.09 89 THR A C 1
ATOM 729 O O . THR A 1 89 ? -9.872 -32.006 41.097 1.00 43.09 89 THR A O 1
ATOM 732 N N . THR A 1 90 ? -9.096 -33.946 41.941 1.00 41.78 90 THR A N 1
ATOM 733 C CA . THR A 1 90 ? -9.713 -33.957 43.260 1.00 41.78 90 THR A CA 1
ATOM 734 C C . THR A 1 90 ? -9.451 -32.663 44.022 1.00 41.78 90 THR A C 1
ATOM 736 O O . THR A 1 90 ? -8.300 -32.252 44.169 1.00 41.78 90 THR A O 1
ATOM 739 N N . PHE A 1 91 ? -10.516 -32.054 44.540 1.00 43.25 91 PHE A N 1
ATOM 740 C CA . PHE A 1 91 ? -10.423 -31.007 45.548 1.00 43.25 91 PHE A CA 1
ATOM 741 C C . PHE A 1 91 ? -9.773 -31.598 46.801 1.00 43.25 91 PHE A C 1
ATOM 743 O O . PHE A 1 91 ? -10.345 -32.477 47.445 1.00 43.25 91 PHE A O 1
ATOM 750 N N . SER A 1 92 ? -8.574 -31.128 47.133 1.00 39.81 92 SER A N 1
ATOM 751 C CA . SER A 1 92 ? -8.048 -31.275 48.484 1.00 39.81 92 SER A CA 1
ATOM 752 C C . SER A 1 92 ? -8.800 -30.290 49.365 1.00 39.81 92 SER A C 1
ATOM 754 O O . SER A 1 92 ? -8.800 -29.087 49.115 1.00 39.81 92 SER A O 1
ATOM 756 N N . THR A 1 93 ? -9.482 -30.828 50.365 1.00 52.12 93 THR A N 1
ATOM 757 C CA . THR A 1 93 ? -10.049 -30.086 51.483 1.00 52.12 93 THR A CA 1
ATOM 758 C C . THR A 1 93 ? -8.921 -29.360 52.207 1.00 52.12 93 THR A C 1
ATOM 760 O O . THR A 1 93 ? -8.145 -30.009 52.907 1.00 52.12 93 THR A O 1
ATOM 763 N N . ASP A 1 94 ? -8.828 -28.043 52.054 1.00 45.69 94 ASP A N 1
ATOM 764 C CA . ASP A 1 94 ? -8.089 -27.228 53.011 1.00 45.69 94 ASP A CA 1
ATOM 765 C C . ASP A 1 94 ? -8.913 -25.998 53.387 1.00 45.69 94 ASP A C 1
ATOM 767 O O . ASP A 1 94 ? -9.401 -25.233 52.550 1.00 45.69 94 ASP A O 1
ATOM 771 N N . SER A 1 95 ? -9.187 -25.903 54.679 1.00 51.22 95 SER A N 1
ATOM 772 C CA . SER A 1 95 ? -10.140 -24.986 55.280 1.00 51.22 95 SER A CA 1
ATOM 773 C C . SER A 1 95 ? -9.519 -23.601 55.449 1.00 51.22 95 SER A C 1
ATOM 775 O O . SER A 1 95 ? -9.104 -23.241 56.549 1.00 51.22 95 SER A O 1
ATOM 777 N N . HIS A 1 96 ? -9.494 -22.788 54.397 1.00 53.84 96 HIS A N 1
ATOM 778 C CA . HIS A 1 96 ? -9.097 -21.379 54.495 1.00 53.84 96 HIS A CA 1
ATOM 779 C C . HIS A 1 96 ? -10.308 -20.501 54.815 1.00 53.84 96 HIS A C 1
ATOM 781 O O . HIS A 1 96 ? -10.931 -19.921 53.934 1.00 53.84 96 HIS A O 1
ATOM 787 N N . HIS A 1 97 ? -10.667 -20.428 56.095 1.00 61.31 97 HIS A N 1
ATOM 788 C CA . HIS A 1 97 ? -11.801 -19.635 56.574 1.00 61.31 97 HIS A CA 1
ATOM 789 C C . HIS A 1 97 ? -11.399 -18.285 57.190 1.00 61.31 97 HIS A C 1
ATOM 791 O O . HIS A 1 97 ? -12.243 -17.663 57.824 1.00 61.31 97 HIS A O 1
ATOM 797 N N . LEU A 1 98 ? -10.160 -17.798 57.017 1.00 57.34 98 LEU A N 1
ATOM 798 C CA . LEU A 1 98 ? -9.730 -16.530 57.634 1.00 57.34 98 LEU A CA 1
ATOM 799 C C . LEU A 1 98 ? -8.732 -15.661 56.841 1.00 57.34 98 LEU A C 1
ATOM 801 O O . LEU A 1 98 ? -8.078 -14.827 57.455 1.00 57.34 98 LEU A O 1
ATOM 805 N N . GLU A 1 99 ? -8.635 -15.744 55.509 1.00 50.34 99 GLU A N 1
ATOM 806 C CA . GLU A 1 99 ? -7.886 -14.717 54.758 1.00 50.34 99 GLU A CA 1
ATOM 807 C C . GLU A 1 99 ? -8.589 -14.285 53.468 1.00 50.34 99 GLU A C 1
ATOM 809 O O . GLU A 1 99 ? -8.825 -15.074 52.557 1.00 50.34 99 GLU A O 1
ATOM 814 N N . THR A 1 100 ? -8.893 -12.988 53.388 1.00 56.81 100 THR A N 1
ATOM 815 C CA . THR A 1 100 ? -9.500 -12.266 52.256 1.00 56.81 100 THR A CA 1
ATOM 816 C C . THR A 1 100 ? -8.528 -12.071 51.084 1.00 56.81 100 THR A C 1
ATOM 818 O O . THR A 1 100 ? -8.649 -11.116 50.319 1.00 56.81 100 THR A O 1
ATOM 821 N N . VAL A 1 101 ? -7.530 -12.941 50.938 1.00 59.09 101 VAL A N 1
ATOM 822 C CA . VAL A 1 101 ? -6.550 -12.857 49.856 1.00 59.09 101 VAL A CA 1
ATOM 823 C C . VAL A 1 101 ? -6.802 -14.027 48.911 1.00 59.09 101 VAL A C 1
ATOM 825 O O . VAL A 1 101 ? -6.679 -15.178 49.331 1.00 59.09 101 VAL A O 1
ATOM 828 N N . PRO A 1 102 ? -7.166 -13.777 47.640 1.00 57.41 102 PRO A N 1
ATOM 829 C CA . PRO A 1 102 ? -7.265 -14.840 46.653 1.00 57.41 102 PRO A CA 1
ATOM 830 C C . PRO A 1 102 ? -5.947 -15.613 46.614 1.00 57.41 102 PRO A C 1
ATOM 832 O O . PRO A 1 102 ? -4.882 -15.017 46.438 1.00 57.41 102 PRO A O 1
ATOM 835 N N . ALA A 1 103 ? -6.009 -16.938 46.775 1.00 61.09 103 ALA A N 1
ATOM 836 C CA . ALA A 1 103 ? -4.848 -17.790 46.568 1.00 61.09 103 ALA A CA 1
ATOM 837 C C . ALA A 1 103 ? -4.278 -17.493 45.174 1.00 61.09 103 ALA A C 1
ATOM 839 O O . ALA A 1 103 ? -5.013 -17.528 44.181 1.00 61.09 103 ALA A O 1
ATOM 840 N N . ALA A 1 104 ? -2.988 -17.149 45.112 1.00 65.56 104 ALA A N 1
ATOM 841 C CA . ALA A 1 104 ? -2.325 -16.781 43.870 1.00 65.56 104 ALA A CA 1
ATOM 842 C C . ALA A 1 104 ? -2.621 -17.833 42.794 1.00 65.56 104 ALA A C 1
ATOM 844 O O . ALA A 1 104 ? -2.377 -19.027 42.988 1.00 65.56 104 ALA A O 1
ATOM 845 N N . THR A 1 105 ? -3.182 -17.392 41.668 1.00 62.25 105 THR A N 1
ATOM 846 C CA . THR A 1 105 ? -3.552 -18.289 40.576 1.00 62.25 105 THR A CA 1
ATOM 847 C C . THR A 1 105 ? -2.286 -19.012 40.108 1.00 62.25 105 THR A C 1
ATOM 849 O O . THR A 1 105 ? -1.287 -18.3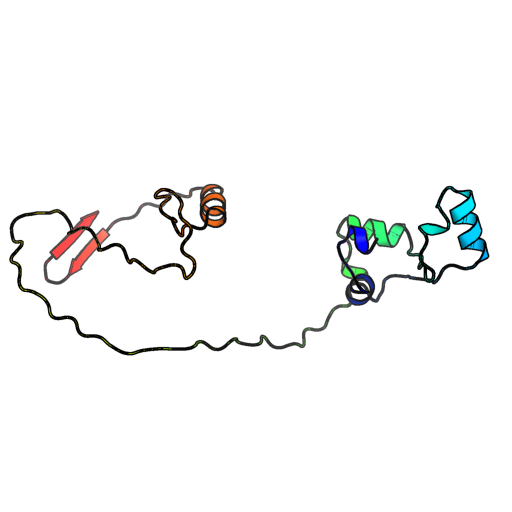49 39.808 1.00 62.25 105 THR A O 1
ATOM 852 N N . PRO A 1 106 ? -2.259 -20.356 40.065 1.00 60.28 106 PRO A N 1
ATOM 853 C CA . PRO A 1 106 ? -1.052 -21.071 39.682 1.00 60.28 106 PRO A CA 1
ATOM 854 C C . PRO A 1 106 ? -0.674 -20.708 38.243 1.00 60.28 106 PRO A C 1
ATOM 856 O O . PRO A 1 106 ? -1.455 -20.891 37.309 1.00 60.28 106 PRO A O 1
ATOM 859 N N . VAL A 1 107 ? 0.544 -20.194 38.061 1.00 64.25 107 VAL A N 1
ATOM 860 C CA . VAL A 1 107 ? 1.063 -19.814 36.744 1.00 64.25 107 VAL A CA 1
ATOM 861 C C . VAL A 1 107 ? 1.184 -21.063 35.874 1.00 64.25 107 VAL A C 1
ATOM 863 O O . VAL A 1 107 ? 1.954 -21.983 36.173 1.00 64.25 107 VAL A O 1
ATOM 866 N N . ASN A 1 108 ? 0.438 -21.088 34.769 1.00 62.69 108 ASN A N 1
ATOM 867 C CA . ASN A 1 108 ? 0.498 -22.166 33.793 1.00 62.69 108 ASN A CA 1
ATOM 868 C C . ASN A 1 108 ? 1.891 -22.213 33.137 1.00 62.69 108 ASN A C 1
ATOM 870 O O . ASN A 1 108 ? 2.252 -21.368 32.318 1.00 62.69 108 ASN A O 1
ATOM 874 N N . ARG A 1 109 ? 2.689 -23.226 33.487 1.00 62.34 109 ARG A N 1
ATOM 875 C CA . ARG A 1 109 ? 4.011 -23.488 32.902 1.00 62.34 109 ARG A CA 1
ATOM 876 C C . ARG A 1 109 ? 3.885 -24.304 31.615 1.00 62.34 109 ARG A C 1
ATOM 878 O O . ARG A 1 109 ? 4.344 -25.445 31.544 1.00 62.34 109 ARG A O 1
ATOM 885 N N . ASN A 1 110 ? 3.326 -23.703 30.569 1.00 57.91 110 ASN A N 1
ATOM 886 C CA . ASN A 1 110 ? 3.472 -24.245 29.221 1.00 57.91 110 ASN A CA 1
ATOM 887 C C . ASN A 1 110 ? 4.950 -24.134 28.814 1.00 57.91 110 ASN A C 1
ATOM 889 O O . ASN A 1 110 ? 5.470 -23.041 28.595 1.00 57.91 110 ASN A O 1
ATOM 893 N N . ARG A 1 111 ? 5.662 -25.268 28.777 1.00 59.59 111 ARG A N 1
ATOM 894 C CA . ARG A 1 111 ? 7.070 -25.316 28.355 1.00 59.59 111 ARG A CA 1
ATOM 895 C C . ARG A 1 111 ? 7.167 -24.965 26.863 1.00 59.59 111 ARG A C 1
ATOM 897 O O . ARG A 1 111 ? 6.622 -25.720 26.058 1.00 59.59 111 ARG A O 1
ATOM 904 N N . PRO A 1 112 ? 7.903 -23.915 26.456 1.00 57.47 112 PRO A N 1
ATOM 905 C CA . PRO A 1 112 ? 8.265 -23.750 25.055 1.00 57.47 112 PRO A CA 1
ATOM 906 C C . PRO A 1 112 ? 9.165 -24.917 24.622 1.00 57.47 112 PRO A C 1
ATOM 908 O O . PRO A 1 112 ? 10.009 -25.393 25.387 1.00 57.47 112 PRO A O 1
ATOM 911 N N . SER A 1 113 ? 8.990 -25.390 23.386 1.00 59.03 113 SER A N 1
ATOM 912 C CA . SER A 1 113 ? 9.687 -26.561 22.825 1.00 59.03 113 SER A CA 1
ATOM 913 C C . SER A 1 113 ? 11.213 -26.408 22.735 1.00 59.03 113 SER A C 1
ATOM 915 O O . SER A 1 113 ? 11.917 -27.391 22.510 1.00 59.03 113 SER A O 1
ATOM 917 N N . MET A 1 114 ? 11.750 -25.204 22.954 1.00 58.34 114 MET A N 1
ATOM 918 C CA . MET A 1 114 ? 13.169 -24.898 22.816 1.00 58.34 114 MET A CA 1
ATOM 919 C C . MET A 1 114 ? 13.731 -24.295 24.110 1.00 58.34 114 MET A C 1
ATOM 921 O O . MET A 1 114 ? 13.412 -23.169 24.488 1.00 58.34 114 MET A O 1
ATOM 925 N N . LYS A 1 115 ? 14.603 -25.048 24.792 1.00 57.19 115 LYS A N 1
ATOM 926 C CA . LYS A 1 115 ? 15.323 -24.591 25.990 1.00 57.19 115 LYS A CA 1
ATOM 927 C C . LYS A 1 115 ? 16.368 -23.541 25.596 1.00 57.19 115 LYS A C 1
ATOM 929 O O . LYS A 1 115 ? 17.499 -23.898 25.273 1.00 57.19 115 LYS A O 1
ATOM 934 N N . ARG A 1 116 ? 16.029 -22.252 25.634 1.00 55.72 116 ARG A N 1
ATOM 935 C CA . ARG A 1 116 ? 17.048 -21.191 25.622 1.00 55.72 116 ARG A CA 1
ATOM 936 C C . ARG A 1 116 ? 17.509 -20.935 27.057 1.00 55.72 116 ARG A C 1
ATOM 938 O O . ARG A 1 116 ? 16.698 -20.635 27.925 1.00 55.72 116 ARG A O 1
ATOM 945 N N . LYS A 1 117 ? 18.811 -21.107 27.314 1.00 61.38 117 LYS A N 1
ATOM 946 C CA . LYS A 1 117 ? 19.457 -20.677 28.562 1.00 61.38 117 LYS A CA 1
ATOM 947 C C . LYS A 1 117 ? 19.568 -19.157 28.524 1.00 61.38 117 LYS A C 1
ATOM 949 O O . LYS A 1 117 ? 20.556 -18.613 28.043 1.00 61.38 117 LYS A O 1
ATOM 954 N N . THR A 1 118 ? 18.544 -18.479 29.004 1.00 55.97 118 THR A N 1
ATOM 955 C CA . THR A 1 118 ? 18.605 -17.049 29.283 1.00 55.97 118 THR A CA 1
ATOM 956 C C . THR A 1 118 ? 17.959 -16.849 30.648 1.00 55.97 118 THR A C 1
ATOM 958 O O . THR A 1 118 ? 17.001 -17.548 30.979 1.00 55.97 118 THR A O 1
ATOM 961 N N . PHE A 1 119 ? 18.570 -15.988 31.468 1.00 55.56 119 PHE A N 1
ATOM 962 C CA . PHE A 1 119 ? 18.079 -15.519 32.774 1.00 55.56 119 PHE A CA 1
ATOM 963 C C . PHE A 1 119 ? 16.562 -15.234 32.718 1.00 55.56 119 PHE A C 1
ATOM 965 O O . PHE A 1 119 ? 16.092 -14.950 31.617 1.00 55.56 119 PHE A O 1
ATOM 972 N N . PRO A 1 120 ? 15.796 -15.318 33.828 1.00 56.66 120 PRO A N 1
ATOM 973 C CA . PRO A 1 120 ? 14.332 -15.312 33.828 1.00 56.66 120 PRO A CA 1
ATOM 974 C C . PRO A 1 120 ? 13.765 -13.987 33.308 1.00 56.66 120 PRO A C 1
ATOM 976 O O . PRO A 1 120 ? 13.343 -13.117 34.057 1.00 56.66 120 PRO A O 1
ATOM 979 N N . LEU A 1 121 ? 13.742 -13.851 31.990 1.00 54.34 121 LEU A N 1
ATOM 980 C CA . LEU A 1 121 ? 12.813 -13.012 31.280 1.00 54.34 121 LEU A CA 1
ATOM 981 C C . LEU A 1 121 ? 11.530 -13.826 31.304 1.00 54.34 121 LEU A C 1
ATOM 983 O O . LEU A 1 121 ? 11.415 -14.851 30.624 1.00 54.34 121 LEU A O 1
ATOM 987 N N . CYS A 1 122 ? 10.611 -13.436 32.183 1.00 57.28 122 CYS A N 1
ATOM 988 C CA . CYS A 1 122 ? 9.221 -13.820 32.046 1.00 57.28 122 CYS A CA 1
ATOM 989 C C . CYS A 1 122 ? 8.855 -13.522 30.591 1.00 57.28 122 CYS A C 1
ATOM 991 O O . CYS A 1 122 ? 8.857 -12.364 30.182 1.00 57.28 122 CYS A O 1
ATOM 993 N N . PHE A 1 123 ? 8.658 -14.567 29.787 1.00 54.62 123 PHE A N 1
ATOM 994 C CA . PHE A 1 123 ? 8.013 -14.416 28.495 1.00 54.62 123 PHE A CA 1
ATOM 995 C C . PHE A 1 123 ? 6.577 -14.038 28.822 1.00 54.62 123 PHE A C 1
ATOM 997 O O . PHE A 1 123 ? 5.730 -14.909 29.015 1.00 54.62 123 PHE A O 1
ATOM 1004 N N . ASP A 1 124 ? 6.352 -12.744 29.012 1.00 61.78 124 ASP A N 1
ATOM 1005 C CA . ASP A 1 124 ? 5.014 -12.209 29.019 1.00 61.78 124 ASP A CA 1
ATOM 1006 C C . ASP A 1 124 ? 4.501 -12.409 27.592 1.00 61.78 124 ASP A C 1
ATOM 1008 O O . ASP A 1 124 ? 5.110 -11.955 26.622 1.00 61.78 124 ASP A O 1
ATOM 1012 N N . TYR A 1 125 ? 3.472 -13.239 27.444 1.00 57.88 125 TYR A N 1
ATOM 1013 C CA . TYR A 1 125 ? 2.861 -13.535 26.145 1.00 57.88 125 TYR A CA 1
ATOM 1014 C C . TYR A 1 125 ? 1.983 -12.369 25.665 1.00 57.88 125 TYR A C 1
ATOM 1016 O O . TYR A 1 125 ? 1.226 -12.522 24.707 1.00 57.88 125 TYR A O 1
ATOM 1024 N N . THR A 1 126 ? 2.050 -11.220 26.338 1.00 68.31 126 THR A N 1
ATOM 1025 C CA . THR A 1 126 ? 1.422 -9.976 25.921 1.00 68.31 126 THR A CA 1
ATOM 1026 C C . THR A 1 126 ? 2.055 -9.505 24.618 1.00 68.31 126 THR A C 1
ATOM 1028 O O . THR A 1 126 ? 3.243 -9.195 24.531 1.00 68.31 126 THR A O 1
ATOM 1031 N N . ASP A 1 127 ? 1.235 -9.487 23.571 1.00 80.94 127 ASP A N 1
ATOM 1032 C CA . ASP A 1 127 ? 1.598 -8.876 22.304 1.00 80.94 127 ASP A CA 1
ATOM 1033 C C . ASP A 1 127 ? 1.795 -7.373 22.526 1.00 80.94 127 ASP A C 1
ATOM 1035 O O . ASP A 1 127 ? 0.843 -6.622 22.756 1.00 80.94 127 ASP A O 1
ATOM 1039 N N . THR A 1 128 ? 3.052 -6.936 22.496 1.00 84.81 128 THR A N 1
ATOM 1040 C CA . THR A 1 128 ? 3.414 -5.536 22.715 1.00 84.81 128 THR A CA 1
ATOM 1041 C C . THR A 1 128 ? 2.820 -4.627 21.648 1.00 84.81 128 THR A C 1
ATOM 1043 O O . THR A 1 128 ? 2.517 -3.476 21.950 1.00 84.81 128 THR A O 1
ATOM 1046 N N . SER A 1 129 ? 2.604 -5.127 20.425 1.00 86.19 129 SER A N 1
ATOM 1047 C CA . SER A 1 129 ? 1.959 -4.356 19.363 1.00 86.19 129 SER A CA 1
ATOM 1048 C C . SER A 1 129 ? 0.499 -4.066 19.697 1.00 86.19 129 SER A C 1
ATOM 1050 O O . SER A 1 129 ? 0.083 -2.917 19.593 1.00 86.19 129 SER A O 1
ATOM 1052 N N . ALA A 1 130 ? -0.240 -5.060 20.194 1.00 88.88 130 ALA A N 1
ATOM 1053 C CA . ALA A 1 130 ? -1.626 -4.874 20.620 1.00 88.88 130 ALA A CA 1
ATOM 1054 C C . ALA A 1 130 ? -1.745 -3.936 21.836 1.00 88.88 130 ALA A C 1
ATOM 1056 O O . ALA A 1 130 ? -2.680 -3.144 21.923 1.00 88.88 130 ALA A O 1
ATOM 1057 N N . ALA A 1 131 ? -0.791 -3.996 22.772 1.00 88.88 131 ALA A N 1
ATOM 1058 C CA . ALA A 1 131 ? -0.772 -3.103 23.930 1.00 88.88 131 ALA A CA 1
ATOM 1059 C C . ALA A 1 131 ? -0.542 -1.635 23.533 1.00 88.88 131 ALA A C 1
ATOM 1061 O O . ALA A 1 131 ? -1.209 -0.750 24.062 1.00 88.88 131 ALA A O 1
ATOM 1062 N N . ILE A 1 132 ? 0.378 -1.386 22.595 1.00 92.31 132 ILE A N 1
ATOM 1063 C CA . ILE A 1 132 ? 0.643 -0.040 22.070 1.00 92.31 132 ILE A CA 1
ATOM 1064 C C . ILE A 1 132 ? -0.565 0.469 21.279 1.00 92.31 132 ILE A C 1
ATOM 1066 O O . ILE A 1 132 ? -1.008 1.584 21.523 1.00 92.31 132 ILE A O 1
ATOM 1070 N N . GLU A 1 133 ? -1.144 -0.358 20.402 1.00 94.69 133 GLU A N 1
ATOM 1071 C CA . GLU A 1 133 ? -2.341 0.002 19.630 1.00 94.69 133 GLU A CA 1
ATOM 1072 C C . GLU A 1 133 ? -3.517 0.382 20.542 1.00 94.69 133 GLU A C 1
ATOM 1074 O O . GLU A 1 133 ? -4.181 1.384 20.301 1.00 94.69 133 GLU A O 1
ATOM 1079 N N . ASN A 1 134 ? -3.751 -0.378 21.619 1.00 92.50 134 ASN A N 1
ATOM 1080 C CA . ASN A 1 134 ? -4.787 -0.061 22.604 1.00 92.50 134 ASN A CA 1
ATOM 1081 C C . ASN A 1 134 ? -4.492 1.255 23.349 1.00 92.50 134 ASN A C 1
ATOM 1083 O O . ASN A 1 134 ? -5.392 2.057 23.569 1.00 92.50 134 ASN A O 1
ATOM 1087 N N . ALA A 1 135 ? -3.228 1.507 23.699 1.00 94.12 135 ALA A N 1
ATOM 1088 C CA . ALA A 1 135 ? -2.820 2.733 24.387 1.00 94.12 135 ALA A CA 1
ATOM 1089 C C . ALA A 1 135 ? -2.919 3.999 23.513 1.00 94.12 135 ALA A C 1
ATOM 1091 O O . ALA A 1 135 ? -2.982 5.103 24.049 1.00 94.12 135 ALA A O 1
ATOM 1092 N N . GLU A 1 136 ? -2.919 3.857 22.185 1.00 96.31 136 GLU A N 1
ATOM 1093 C CA . GLU A 1 136 ? -3.111 4.966 21.241 1.00 96.31 136 GLU A CA 1
ATOM 1094 C C . GLU A 1 136 ? -4.593 5.326 21.021 1.00 96.31 136 GLU A C 1
ATOM 1096 O O . GLU A 1 136 ? -4.889 6.355 20.409 1.00 96.31 136 GLU A O 1
ATOM 1101 N N . GLN A 1 137 ? -5.535 4.513 21.513 1.00 96.31 137 GLN A N 1
ATOM 1102 C CA . GLN A 1 137 ? -6.964 4.809 21.412 1.00 96.31 137 GLN A CA 1
ATOM 1103 C C . GLN A 1 137 ? -7.353 5.982 22.325 1.00 96.31 137 GLN A C 1
ATOM 1105 O O . GLN A 1 137 ? -6.788 6.186 23.397 1.00 96.31 137 GLN A O 1
ATOM 1110 N N . VAL A 1 138 ? -8.345 6.768 21.901 1.00 97.00 138 VAL A N 1
ATOM 1111 C CA . VAL A 1 138 ? -8.892 7.857 22.723 1.00 97.00 138 VAL A CA 1
ATOM 1112 C C . VAL A 1 138 ? -9.711 7.258 23.865 1.00 97.00 138 VAL A C 1
ATOM 1114 O O . VAL A 1 138 ? -10.630 6.479 23.623 1.00 97.00 138 VAL A O 1
ATOM 1117 N N . GLU A 1 139 ? -9.395 7.638 25.103 1.00 95.38 139 GLU A N 1
ATOM 1118 C CA . GLU A 1 139 ? -10.113 7.175 26.292 1.00 95.38 139 GLU A CA 1
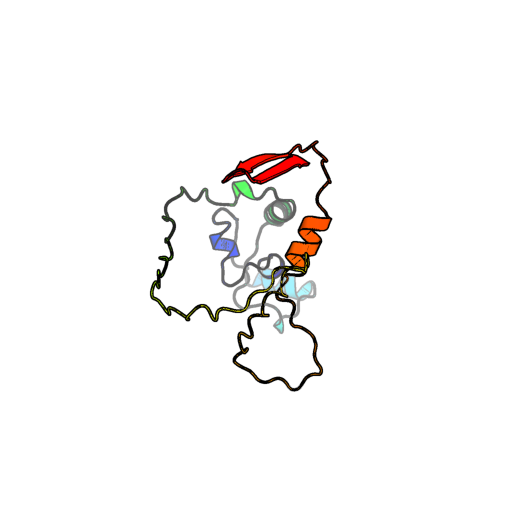ATOM 1119 C C . GLU A 1 139 ? -11.465 7.899 26.435 1.00 95.38 139 GLU A C 1
ATOM 1121 O O . GLU A 1 139 ? -11.522 9.108 26.666 1.00 95.38 139 GLU A O 1
ATOM 1126 N N . GLU A 1 140 ? -12.565 7.153 26.306 1.00 96.19 140 GLU A N 1
ATOM 1127 C CA . GLU A 1 140 ? -13.931 7.636 26.529 1.00 96.19 140 GLU A CA 1
ATOM 1128 C C . GLU A 1 140 ? -14.501 7.006 27.807 1.00 96.19 140 GLU A C 1
ATOM 1130 O O . GLU A 1 140 ? -14.927 5.850 27.827 1.00 96.19 140 GLU A O 1
ATOM 1135 N N . LEU A 1 141 ? -14.481 7.765 28.905 1.00 96.06 141 LEU A N 1
ATOM 1136 C CA . LEU A 1 141 ? -14.939 7.288 30.208 1.00 96.06 141 LEU A CA 1
ATOM 1137 C C . LEU A 1 141 ? -16.465 7.327 30.311 1.00 96.06 141 LEU A C 1
ATOM 1139 O O . LEU A 1 141 ? -17.088 8.378 30.156 1.00 96.06 141 LEU A O 1
ATOM 1143 N N . VAL A 1 142 ? -17.056 6.187 30.666 1.00 96.25 142 VAL A N 1
ATOM 1144 C CA . VAL A 1 142 ? -18.489 6.055 30.943 1.00 96.25 142 VAL A CA 1
ATOM 1145 C C . VAL A 1 142 ? -18.715 5.654 32.402 1.00 96.25 142 VAL A C 1
ATOM 1147 O O . VAL A 1 142 ? -17.953 4.851 32.941 1.00 96.25 142 VAL A O 1
ATOM 1150 N N . PRO A 1 143 ? -19.747 6.193 33.073 1.00 96.31 143 PRO A N 1
ATOM 1151 C CA . PRO A 1 143 ? -20.060 5.792 34.437 1.00 96.31 143 PRO A CA 1
ATOM 1152 C C . PRO A 1 143 ? -20.566 4.344 34.462 1.00 96.31 143 PRO A C 1
ATOM 1154 O O . PRO A 1 143 ? -21.473 3.980 33.712 1.00 96.31 143 PRO A O 1
ATOM 1157 N N . ILE A 1 144 ? -20.006 3.534 35.358 1.00 96.38 144 ILE A N 1
ATOM 1158 C CA . ILE A 1 144 ? -20.422 2.150 35.608 1.00 96.38 144 ILE A CA 1
ATOM 1159 C C . ILE A 1 144 ? -20.958 2.072 37.038 1.00 96.38 144 ILE A C 1
ATOM 1161 O O . ILE A 1 144 ? -20.425 2.721 37.933 1.00 96.38 144 ILE A O 1
ATOM 1165 N N . ARG A 1 145 ? -22.034 1.305 37.237 1.00 95.94 145 ARG A N 1
ATOM 1166 C CA . ARG A 1 145 ? -22.593 0.990 38.555 1.00 95.94 145 ARG A CA 1
ATOM 1167 C C . ARG A 1 145 ? -22.945 -0.490 38.613 1.00 95.94 145 ARG A C 1
ATOM 1169 O O . ARG A 1 145 ? -23.639 -0.984 37.722 1.00 95.94 145 ARG A O 1
ATOM 1176 N N . LEU A 1 146 ? -22.512 -1.177 39.661 1.00 96.88 146 LEU A N 1
ATOM 1177 C CA . LEU A 1 146 ? -22.819 -2.577 39.930 1.00 96.88 146 LEU A CA 1
ATOM 1178 C C . LEU A 1 146 ? -23.814 -2.665 41.097 1.00 96.88 146 LEU A C 1
ATOM 1180 O O . LEU A 1 146 ? -23.639 -2.025 42.129 1.00 96.88 146 LEU A O 1
ATOM 1184 N N . ASP A 1 147 ? -24.879 -3.451 40.938 1.00 96.12 147 ASP A N 1
ATOM 1185 C CA . ASP A 1 147 ? -25.774 -3.864 42.032 1.00 96.12 147 ASP A CA 1
ATOM 1186 C C . ASP A 1 147 ? -26.306 -5.258 41.692 1.00 96.12 147 ASP A C 1
ATOM 1188 O O . ASP A 1 147 ? -27.333 -5.423 41.033 1.00 96.12 147 ASP A O 1
ATOM 1192 N N . MET A 1 148 ? -25.523 -6.272 42.046 1.00 97.06 148 MET A N 1
ATOM 1193 C CA . MET A 1 148 ? -25.826 -7.674 41.769 1.00 97.06 148 MET A CA 1
ATOM 1194 C C . MET A 1 148 ? -26.032 -8.432 43.077 1.00 97.06 148 MET A C 1
ATOM 1196 O O . MET A 1 148 ? -25.354 -8.161 44.065 1.00 97.06 148 MET A O 1
ATOM 1200 N N . GLU A 1 149 ? -26.926 -9.420 43.073 1.00 96.81 149 GLU A N 1
ATOM 1201 C CA . GLU A 1 149 ? -27.111 -10.356 44.184 1.00 96.81 149 GLU A CA 1
ATOM 1202 C C . GLU A 1 149 ? -27.134 -11.794 4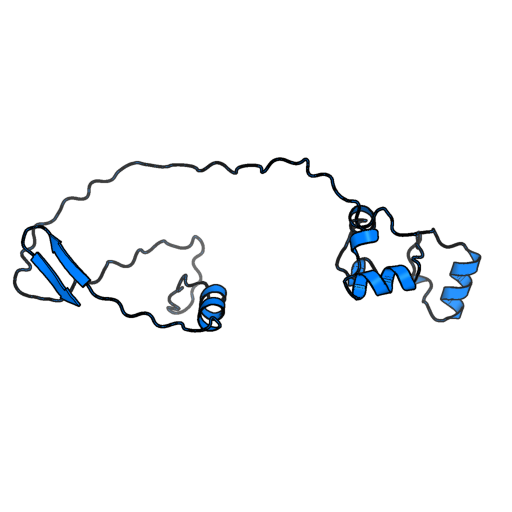3.656 1.00 96.81 149 GLU A C 1
ATOM 1204 O O . GLU A 1 149 ? -27.959 -12.131 42.807 1.00 96.81 149 GLU A O 1
ATOM 1209 N N . VAL A 1 150 ? -26.216 -12.633 44.141 1.00 95.38 150 VAL A N 1
ATOM 1210 C CA . VAL A 1 150 ? -26.109 -14.056 43.780 1.00 95.38 150 VAL A CA 1
ATOM 1211 C C . VAL A 1 150 ? -25.962 -14.868 45.062 1.00 95.38 150 VAL A C 1
ATOM 1213 O O . VAL A 1 150 ? -25.086 -14.582 45.873 1.00 95.38 150 VAL A O 1
ATOM 1216 N N . ASP A 1 151 ? -26.844 -15.847 45.273 1.00 95.88 151 ASP A N 1
ATOM 1217 C CA . ASP A 1 151 ? -26.877 -16.703 46.472 1.00 95.88 151 ASP A CA 1
ATOM 1218 C C . ASP A 1 151 ? -26.855 -15.920 47.803 1.00 95.88 151 ASP A C 1
ATOM 1220 O O . ASP A 1 151 ? -26.251 -16.329 48.794 1.00 95.88 151 ASP A O 1
ATOM 1224 N N . GLY A 1 152 ? -27.511 -14.753 47.818 1.00 93.88 152 GLY A N 1
ATOM 1225 C CA . GLY A 1 152 ? -27.570 -13.850 48.973 1.00 93.88 152 GLY A CA 1
ATOM 1226 C C . GLY A 1 152 ? -26.317 -12.992 49.188 1.00 93.88 152 GLY A C 1
ATOM 1227 O O . GLY A 1 152 ? -26.277 -12.194 50.126 1.00 93.88 152 GLY A O 1
ATOM 1228 N N . GLN A 1 153 ? -25.298 -13.113 48.332 1.00 91.69 153 GLN A N 1
ATOM 1229 C CA . GLN A 1 153 ? -24.125 -12.240 48.332 1.00 91.69 153 GLN A CA 1
ATOM 1230 C C . GLN A 1 153 ? -24.343 -11.058 47.391 1.00 91.69 153 GLN A C 1
ATOM 1232 O O . GLN A 1 153 ? -24.720 -11.241 46.235 1.00 91.69 153 GLN A O 1
ATOM 1237 N N . LYS A 1 154 ? -24.088 -9.842 47.886 1.00 96.44 154 LYS A N 1
ATOM 1238 C CA . LYS A 1 154 ? -24.310 -8.588 47.154 1.00 96.44 154 LYS A CA 1
ATOM 1239 C C . LYS A 1 154 ? -22.988 -7.998 46.664 1.00 96.44 154 LYS A C 1
ATOM 1241 O O . LYS A 1 154 ? -22.083 -7.803 47.471 1.00 96.44 154 LYS A O 1
ATOM 1246 N N . LEU A 1 155 ? -22.907 -7.663 45.376 1.00 95.94 155 LEU A N 1
ATOM 1247 C CA . LEU A 1 155 ? -21.821 -6.894 44.764 1.00 95.94 155 LEU A CA 1
ATOM 1248 C C . LEU A 1 155 ? -22.340 -5.499 44.410 1.00 95.94 155 LEU A C 1
ATOM 1250 O O . LEU A 1 155 ? -23.236 -5.373 43.576 1.00 95.94 155 LEU A O 1
ATOM 1254 N N . ARG A 1 156 ? -21.779 -4.471 45.053 1.00 96.44 156 ARG A N 1
ATOM 1255 C CA . ARG A 1 156 ? -22.120 -3.061 44.836 1.00 96.44 156 ARG A CA 1
ATOM 1256 C C . ARG A 1 156 ? -20.859 -2.243 44.584 1.00 96.44 156 ARG A C 1
ATOM 1258 O O . ARG A 1 156 ? -19.960 -2.308 45.419 1.00 96.44 156 ARG A O 1
ATOM 1265 N N . ASP A 1 157 ? -20.839 -1.506 43.477 1.00 93.94 157 ASP A N 1
ATOM 1266 C CA . ASP A 1 157 ? -19.761 -0.599 43.037 1.00 93.94 157 ASP A CA 1
ATOM 1267 C C . ASP A 1 157 ? -20.367 0.629 42.342 1.00 93.94 157 ASP A C 1
ATOM 1269 O O . ASP A 1 157 ? -21.324 0.433 41.551 1.00 93.94 157 ASP A O 1
#

Organism: NCBI:txid392030

Secondary structure (DSSP, 8-state):
-TTTTT-TTTHHHHH-TTS-EEEPPHHHHHHHHHTT--GGGS-SS-EEE-HHHHHHHHTT--TTTS-------------------------------S--SPPPPPP-----SS----S--------HHHHHHHHTS---------EEEETTEEEE-